Protein AF-A0A6I2X2K7-F1 (afdb_monomer)

Foldseek 3Di:
DDDPVVVVCVVDDCDCVPHNPDQCGCVVVCDPVNVVVVVVVPDPPDDDDPWDDQDQPADDPDDPFGGKDKAKPDDQPPDDDVPDDGDTDIDIDGDQPRIPHDDGPVNDDDDDD

Radius of gyration: 22.41 Å; Cα contacts (8 Å, |Δi|>4): 91; chains: 1; bounding box: 45×46×51 Å

Structure (mmCIF, N/CA/C/O backbone):
data_AF-A0A6I2X2K7-F1
#
_entry.id   AF-A0A6I2X2K7-F1
#
loop_
_atom_site.group_PDB
_atom_site.id
_atom_site.type_symbol
_atom_site.label_atom_id
_atom_site.label_alt_id
_atom_site.label_comp_id
_atom_site.label_asym_id
_atom_site.label_entity_id
_atom_site.label_seq_id
_atom_site.pdbx_PDB_ins_code
_atom_site.Cartn_x
_atom_site.Cartn_y
_atom_site.Cartn_z
_atom_site.occupancy
_atom_site.B_iso_or_equiv
_atom_site.auth_seq_id
_atom_site.auth_comp_id
_atom_site.auth_asym_id
_atom_site.auth_atom_id
_atom_site.pdbx_PDB_model_num
ATOM 1 N N . MET A 1 1 ? -15.773 -28.175 9.495 1.00 49.50 1 MET A N 1
ATOM 2 C CA . MET A 1 1 ? -16.492 -27.295 10.440 1.00 49.50 1 MET A CA 1
ATOM 3 C C . MET A 1 1 ? -16.843 -26.010 9.715 1.00 49.50 1 MET A C 1
ATOM 5 O O . MET A 1 1 ? -15.964 -25.186 9.500 1.00 49.50 1 MET A O 1
ATOM 9 N N . THR A 1 2 ? -18.085 -25.861 9.269 1.00 63.66 2 THR A N 1
ATOM 10 C CA . THR A 1 2 ? -18.588 -24.588 8.742 1.00 63.66 2 THR A CA 1
ATOM 11 C C . THR A 1 2 ? -18.937 -23.702 9.929 1.00 63.66 2 THR A C 1
ATOM 13 O O . THR A 1 2 ? -19.834 -24.025 10.703 1.00 63.66 2 THR A O 1
ATOM 16 N N . HIS A 1 3 ? -18.174 -22.631 10.121 1.00 74.06 3 HIS A N 1
ATOM 17 C CA . HIS A 1 3 ? -18.518 -21.611 11.102 1.00 74.06 3 HIS A CA 1
ATOM 18 C C . HIS A 1 3 ? -19.693 -20.796 10.554 1.00 74.06 3 HIS A C 1
ATOM 20 O O . HIS A 1 3 ? -19.656 -20.371 9.401 1.00 74.06 3 HIS A O 1
ATOM 26 N N . ASP A 1 4 ? -20.726 -20.581 11.367 1.00 88.56 4 ASP A N 1
ATOM 27 C CA . ASP A 1 4 ? -21.799 -19.645 11.031 1.00 88.56 4 ASP A CA 1
ATOM 28 C C . ASP A 1 4 ? -21.291 -18.214 11.257 1.00 88.56 4 ASP A C 1
ATOM 30 O O . ASP A 1 4 ? -21.274 -17.697 12.381 1.00 88.56 4 ASP A O 1
ATOM 34 N N . PHE A 1 5 ? -20.838 -17.579 10.175 1.00 90.56 5 PHE A N 1
ATOM 35 C CA . PHE A 1 5 ? -20.321 -16.215 10.218 1.00 90.56 5 PHE A CA 1
ATOM 36 C C . PHE A 1 5 ? -21.376 -15.189 10.650 1.00 90.56 5 PHE A C 1
ATOM 38 O O . PHE A 1 5 ? -21.008 -14.203 11.287 1.00 90.56 5 PHE A O 1
ATOM 45 N N . ARG A 1 6 ? -22.678 -15.440 10.434 1.00 90.25 6 ARG A N 1
ATOM 46 C CA . ARG A 1 6 ? -23.745 -14.550 10.921 1.00 90.25 6 ARG A CA 1
ATOM 47 C C . ARG A 1 6 ? -23.853 -14.597 12.438 1.00 90.25 6 ARG A C 1
ATOM 49 O O . ARG A 1 6 ? -23.976 -13.553 13.081 1.00 90.25 6 ARG A O 1
ATOM 56 N N . ALA A 1 7 ? -23.798 -15.792 13.027 1.00 92.69 7 ALA A N 1
ATOM 57 C CA . ALA A 1 7 ? -23.813 -15.945 14.481 1.00 92.69 7 ALA A CA 1
ATOM 58 C C . ALA A 1 7 ? -22.595 -15.263 15.129 1.00 92.69 7 ALA A C 1
ATOM 60 O O . ALA A 1 7 ? -22.735 -14.564 16.136 1.00 92.69 7 ALA A O 1
ATOM 61 N N . ILE A 1 8 ? -21.413 -15.410 14.521 1.00 92.62 8 ILE A N 1
ATOM 62 C CA . ILE A 1 8 ? -20.186 -14.753 14.988 1.00 92.62 8 ILE A CA 1
ATOM 63 C C . ILE A 1 8 ? -20.294 -13.232 14.843 1.00 92.62 8 ILE A C 1
ATOM 65 O O . ILE A 1 8 ? -20.045 -12.529 15.818 1.00 92.62 8 ILE A O 1
ATOM 69 N N . GLY A 1 9 ? -20.720 -12.721 13.686 1.00 91.94 9 GLY A N 1
ATOM 70 C CA . GLY A 1 9 ? -20.859 -11.284 13.435 1.00 91.94 9 GLY A CA 1
ATOM 71 C C . GLY A 1 9 ? -21.841 -10.596 14.386 1.00 91.94 9 GLY A C 1
ATOM 72 O O . GLY A 1 9 ? -21.567 -9.498 14.868 1.00 91.94 9 GLY A O 1
ATOM 73 N N . LYS A 1 10 ? -22.945 -11.264 14.751 1.00 91.56 10 LYS A N 1
ATOM 74 C CA . LYS A 1 10 ? -23.875 -10.763 15.781 1.00 91.56 10 LYS A CA 1
ATOM 75 C C . LYS A 1 10 ? -23.231 -10.667 17.163 1.00 91.56 10 LYS A C 1
ATOM 77 O O . LYS A 1 10 ? -23.521 -9.736 17.906 1.00 91.56 10 LYS A O 1
ATOM 82 N N . LYS A 1 11 ? -22.382 -11.633 17.522 1.00 95.75 11 LYS A N 1
ATOM 83 C CA . LYS A 1 11 ? -21.690 -11.660 18.818 1.00 95.75 11 LYS A CA 1
ATOM 84 C C . LYS A 1 11 ? -20.499 -10.698 18.861 1.00 95.75 11 LYS A C 1
ATOM 86 O O . LYS A 1 11 ? -20.177 -10.183 19.929 1.00 95.75 11 LYS A O 1
ATOM 91 N N . LEU A 1 12 ? -19.824 -10.499 17.731 1.00 95.19 12 LEU A N 1
ATOM 92 C CA . LEU A 1 12 ? -18.555 -9.790 17.644 1.00 95.19 12 LEU A CA 1
ATOM 93 C C . LEU A 1 12 ? -18.468 -8.990 16.339 1.00 95.19 12 LEU A C 1
ATOM 95 O O . LEU A 1 12 ? -18.046 -9.503 15.304 1.00 95.19 12 LEU A O 1
ATOM 99 N N . SER A 1 13 ? -18.822 -7.707 16.403 1.00 95.19 13 SER A N 1
ATOM 100 C CA . SER A 1 13 ? -18.616 -6.772 15.296 1.00 95.19 13 SER A CA 1
ATOM 101 C C . SER A 1 13 ? -18.403 -5.335 15.775 1.00 95.19 13 SER A C 1
ATOM 103 O O . SER A 1 13 ? -18.679 -4.998 16.925 1.00 95.19 13 SER A O 1
ATOM 105 N N . ASN A 1 14 ? -17.900 -4.485 14.873 1.00 97.50 14 ASN A N 1
ATOM 106 C CA . ASN A 1 14 ? -17.847 -3.030 15.058 1.00 97.50 14 ASN A CA 1
ATOM 107 C C . ASN A 1 14 ? -18.969 -2.301 14.290 1.00 97.50 14 ASN A C 1
ATOM 109 O O . ASN A 1 14 ? -18.880 -1.089 14.098 1.00 97.50 14 ASN A O 1
ATOM 113 N N . TRP A 1 15 ? -20.005 -3.007 13.822 1.00 95.75 15 TRP A N 1
ATOM 114 C CA . TRP A 1 15 ? -21.099 -2.370 13.084 1.00 95.75 15 TRP A CA 1
ATOM 115 C C . TRP A 1 15 ? -21.767 -1.285 13.938 1.00 95.75 15 TRP A C 1
ATOM 117 O O . TRP A 1 15 ? -22.055 -1.493 15.115 1.00 95.75 15 TRP A O 1
ATOM 127 N N . GLY A 1 16 ? -21.963 -0.102 13.353 1.00 96.56 16 GLY A N 1
ATOM 128 C CA . GLY A 1 16 ? -22.552 1.061 14.025 1.00 96.56 16 GLY A CA 1
ATOM 129 C C . GLY A 1 16 ? -21.638 1.789 15.019 1.00 96.56 16 GLY A C 1
ATOM 130 O O . GLY A 1 16 ? -22.013 2.859 15.494 1.00 96.56 16 GLY A O 1
ATOM 131 N N . ARG A 1 17 ? -20.427 1.286 15.306 1.00 97.88 17 ARG A N 1
ATOM 132 C CA . ARG A 1 17 ? -19.506 1.900 16.280 1.00 97.88 17 ARG A CA 1
ATOM 133 C C . ARG A 1 17 ? -19.129 3.347 15.941 1.00 97.88 17 ARG A C 1
ATOM 135 O O . ARG A 1 17 ? -18.921 4.140 16.856 1.00 97.88 17 ARG A O 1
ATOM 142 N N . TRP A 1 18 ? -19.031 3.678 14.654 1.00 98.31 18 TRP A N 1
ATOM 143 C CA . TRP A 1 18 ? -18.644 5.007 14.156 1.00 98.31 18 TRP A CA 1
ATOM 144 C C . TRP A 1 18 ? -19.757 5.706 13.368 1.00 98.31 18 TRP A C 1
ATOM 146 O O . TRP A 1 18 ? -19.509 6.693 12.685 1.00 98.31 18 TRP A O 1
ATOM 156 N N . GLY A 1 19 ? -20.993 5.219 13.490 1.00 98.25 19 GLY A N 1
ATOM 157 C CA . GLY A 1 19 ? -22.130 5.687 12.704 1.00 98.25 19 GLY A CA 1
ATOM 158 C C . GLY A 1 19 ? -22.519 4.711 11.597 1.00 98.25 19 GLY A C 1
ATOM 159 O O . GLY A 1 19 ? -21.783 3.788 11.257 1.00 98.25 19 GLY A O 1
ATOM 160 N N . LYS A 1 20 ? -23.734 4.897 11.077 1.00 97.62 20 LYS A N 1
ATOM 161 C CA . LYS A 1 20 ? -24.338 4.017 10.065 1.00 97.62 20 LYS A CA 1
ATOM 162 C C . LYS A 1 20 ? -23.725 4.165 8.666 1.00 97.62 20 LYS A C 1
ATOM 164 O O . LYS A 1 20 ? -23.817 3.231 7.885 1.00 97.62 20 LYS A O 1
ATOM 169 N N . ASP A 1 21 ? -23.108 5.312 8.391 1.00 98.00 21 ASP A N 1
ATOM 170 C CA . ASP A 1 21 ? -22.534 5.668 7.088 1.00 98.00 21 ASP A CA 1
ATOM 171 C C . ASP A 1 21 ? -20.992 5.547 7.107 1.00 98.00 21 ASP A C 1
ATOM 173 O O . ASP A 1 21 ? -20.301 6.144 6.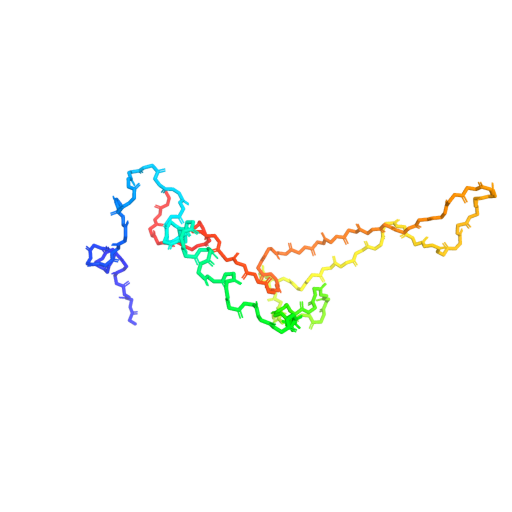286 1.00 98.00 21 ASP A O 1
ATOM 177 N N . ASP A 1 22 ? -20.426 4.841 8.097 1.00 98.25 22 ASP A N 1
ATOM 178 C CA . ASP A 1 22 ? -18.977 4.651 8.204 1.00 98.25 22 ASP A CA 1
ATOM 179 C C . ASP A 1 22 ? -18.457 3.636 7.178 1.00 98.25 22 ASP A C 1
ATOM 181 O O . ASP A 1 22 ? -18.864 2.477 7.171 1.00 98.25 22 ASP A O 1
ATOM 185 N N . GLU A 1 23 ? -17.475 4.059 6.382 1.00 97.50 23 GLU A N 1
ATOM 186 C CA . GLU A 1 23 ? -16.777 3.218 5.397 1.00 97.50 23 GLU A CA 1
ATOM 187 C C . GLU A 1 23 ? -15.300 2.977 5.764 1.00 97.50 23 GLU A C 1
ATOM 189 O O . GLU A 1 23 ? -14.548 2.353 5.015 1.00 97.50 23 GLU A O 1
ATOM 194 N N . LYS A 1 24 ? -14.851 3.483 6.922 1.00 97.69 24 LYS A N 1
ATOM 195 C CA . LYS A 1 24 ? -13.441 3.449 7.346 1.00 97.69 24 LYS A CA 1
ATOM 196 C C . LYS A 1 24 ? -13.130 2.305 8.306 1.00 97.69 24 LYS A C 1
ATOM 198 O O . LYS A 1 24 ? -11.992 1.820 8.349 1.00 97.69 24 LYS A O 1
ATOM 203 N N . GLY A 1 25 ? -14.105 1.878 9.105 1.00 97.75 25 GLY A N 1
ATOM 204 C CA . GLY A 1 25 ? -13.936 0.816 10.085 1.00 97.75 25 GLY A CA 1
ATOM 205 C C . GLY A 1 25 ? -12.854 1.142 11.117 1.00 97.75 25 GLY A C 1
ATOM 206 O O . GLY A 1 25 ? -12.762 2.250 11.646 1.00 97.75 25 GLY A O 1
ATOM 207 N N . THR A 1 26 ? -11.990 0.174 11.422 1.00 98.06 26 THR A N 1
ATOM 208 C CA . THR A 1 26 ? -10.969 0.316 12.475 1.00 98.06 26 THR A CA 1
ATOM 209 C C . THR A 1 26 ? -9.902 1.364 12.174 1.00 98.06 26 THR A C 1
ATOM 211 O O . THR A 1 26 ? -9.192 1.762 13.097 1.00 98.06 26 THR A O 1
ATOM 214 N N . THR A 1 27 ? -9.815 1.883 10.946 1.00 97.81 27 THR A N 1
ATOM 215 C CA . THR A 1 27 ? -8.926 3.015 10.638 1.00 97.81 27 THR A CA 1
ATOM 216 C C . THR A 1 27 ? -9.344 4.294 11.376 1.00 97.81 27 THR A C 1
ATOM 218 O O . THR A 1 27 ? -8.488 5.115 11.693 1.00 97.81 27 THR A O 1
ATOM 221 N N . ASN A 1 28 ? -10.604 4.398 11.823 1.00 98.44 28 ASN A N 1
ATOM 222 C CA . ASN A 1 28 ? -11.065 5.441 12.750 1.00 98.44 28 ASN A CA 1
ATOM 223 C C . ASN A 1 28 ? -10.347 5.422 14.117 1.00 98.44 28 ASN A C 1
ATOM 225 O O . ASN A 1 28 ? -10.409 6.393 14.867 1.00 98.44 28 ASN A O 1
ATOM 229 N N . LEU A 1 29 ? -9.659 4.330 14.475 1.00 98.44 29 LEU A N 1
ATOM 230 C CA . LEU A 1 29 ? -8.834 4.258 15.688 1.00 98.44 29 LEU A CA 1
ATOM 231 C C . LEU A 1 29 ? -7.482 4.968 15.532 1.00 98.44 29 LEU A C 1
ATOM 233 O O . LEU A 1 29 ? -6.742 5.077 16.514 1.00 98.44 29 LEU A O 1
ATOM 237 N N . ILE A 1 30 ? -7.130 5.417 14.329 1.00 98.38 30 ILE A N 1
ATOM 238 C CA . ILE A 1 30 ? -5.913 6.176 14.046 1.00 98.38 30 ILE A CA 1
ATOM 239 C C . ILE A 1 30 ? -6.259 7.663 14.183 1.00 98.38 30 ILE A C 1
ATOM 241 O O . ILE A 1 30 ? -6.641 8.324 13.223 1.00 98.38 30 ILE A O 1
ATOM 245 N N . THR A 1 31 ? -6.179 8.183 15.411 1.00 98.50 31 THR A N 1
ATOM 246 C CA . THR A 1 31 ? -6.532 9.581 15.719 1.00 98.50 31 THR A CA 1
ATOM 247 C C . THR A 1 31 ? -5.342 10.533 15.528 1.00 98.50 31 THR A C 1
ATOM 249 O O . THR A 1 31 ? -4.191 10.079 15.582 1.00 98.50 31 THR A O 1
ATOM 252 N N . PRO A 1 32 ? -5.567 11.854 15.373 1.00 98.62 32 PRO A N 1
ATOM 253 C CA . PRO A 1 32 ? -4.485 12.839 15.286 1.00 98.62 32 PRO A CA 1
ATOM 254 C C . PRO A 1 32 ? -3.489 12.757 16.452 1.00 98.62 32 PRO A C 1
ATOM 256 O O . PRO A 1 32 ? -2.277 12.821 16.252 1.00 98.62 32 PRO A O 1
ATOM 259 N N . GLU A 1 33 ? -3.973 12.522 17.672 1.00 98.69 33 GLU A N 1
ATOM 260 C CA . GLU A 1 33 ? -3.137 12.403 18.871 1.00 98.69 33 GLU A CA 1
ATOM 261 C C . GLU A 1 33 ? -2.234 11.168 18.799 1.00 98.69 33 GLU A C 1
ATOM 263 O O . GLU A 1 33 ? -1.066 11.223 19.191 1.00 98.69 33 GLU A O 1
ATOM 268 N N . ARG A 1 34 ? -2.753 10.055 18.261 1.00 98.69 34 ARG A N 1
ATOM 269 C CA . ARG A 1 34 ? -1.983 8.821 18.052 1.00 98.69 34 ARG A CA 1
ATOM 270 C C . ARG A 1 34 ? -0.924 8.995 16.972 1.00 98.69 34 ARG A C 1
ATOM 272 O O . ARG A 1 34 ? 0.185 8.500 17.150 1.00 98.69 34 ARG A O 1
ATOM 279 N N . VAL A 1 35 ? -1.224 9.737 15.905 1.00 98.62 35 VAL A N 1
ATOM 280 C CA . VAL A 1 35 ? -0.240 10.085 14.868 1.00 98.62 35 VAL A CA 1
ATOM 281 C C . VAL A 1 35 ? 0.892 10.928 15.465 1.00 98.62 35 VAL A C 1
ATOM 283 O O . VAL A 1 35 ? 2.062 10.591 15.289 1.00 98.62 35 VAL A O 1
ATOM 286 N N . VAL A 1 36 ? 0.572 11.960 16.257 1.00 98.69 36 VAL A N 1
ATOM 287 C CA . VAL A 1 36 ? 1.582 12.780 16.956 1.00 98.69 36 VAL A CA 1
ATOM 288 C C . VAL A 1 3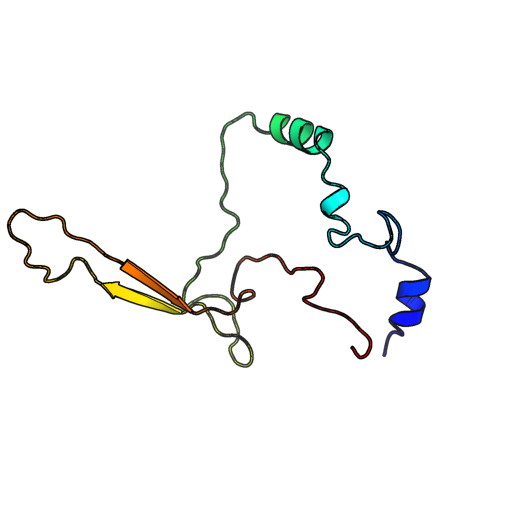6 ? 2.410 11.941 17.935 1.00 98.69 36 VAL A C 1
ATOM 290 O O . VAL A 1 36 ? 3.628 12.109 18.020 1.00 98.69 36 VAL A O 1
ATOM 293 N N . ALA A 1 37 ? 1.779 11.027 18.675 1.00 98.75 37 ALA A N 1
ATOM 294 C CA . ALA A 1 37 ? 2.482 10.125 19.582 1.00 98.75 37 ALA A CA 1
ATOM 295 C C . ALA A 1 37 ? 3.440 9.185 18.831 1.00 98.75 37 ALA A C 1
ATOM 297 O O . ALA A 1 37 ? 4.591 9.044 19.243 1.00 98.75 37 ALA A O 1
ATOM 298 N N . ALA A 1 38 ? 3.004 8.600 17.712 1.00 98.56 38 ALA A N 1
ATOM 299 C CA . ALA A 1 38 ? 3.833 7.734 16.879 1.00 98.56 38 ALA A CA 1
ATOM 300 C C . ALA A 1 38 ? 5.017 8.493 16.260 1.00 98.56 38 ALA A C 1
ATOM 302 O O . ALA A 1 38 ? 6.143 8.001 16.296 1.00 98.56 38 ALA A O 1
ATOM 303 N N . ALA A 1 39 ? 4.807 9.725 15.785 1.00 98.38 39 ALA A N 1
ATOM 304 C CA . ALA A 1 39 ? 5.874 10.563 15.234 1.00 98.38 39 ALA A CA 1
ATOM 305 C C . ALA A 1 39 ? 7.003 10.820 16.249 1.00 98.38 39 ALA A C 1
ATOM 307 O O . ALA A 1 39 ? 8.178 10.858 15.886 1.00 98.38 39 ALA A O 1
ATOM 308 N N . LYS A 1 40 ? 6.679 10.915 17.547 1.00 98.44 40 LYS A N 1
ATOM 309 C CA . LYS A 1 40 ? 7.685 11.070 18.610 1.00 98.44 40 LYS A CA 1
ATOM 310 C C . LYS A 1 40 ? 8.597 9.848 18.766 1.00 98.44 40 LYS A C 1
ATOM 312 O O . LYS A 1 40 ? 9.637 10.003 19.405 1.00 98.44 40 LYS A O 1
ATOM 317 N N . LEU A 1 41 ? 8.261 8.677 18.216 1.00 98.44 41 LEU A N 1
ATOM 318 C CA . LEU A 1 41 ? 9.118 7.483 18.253 1.00 98.44 41 LEU A CA 1
ATOM 319 C C . LEU A 1 41 ? 10.317 7.586 17.296 1.00 98.44 41 LEU A C 1
ATOM 321 O O . LEU A 1 41 ? 11.345 6.952 17.535 1.00 98.44 41 LEU A O 1
ATOM 325 N N . ALA A 1 42 ? 10.232 8.408 16.247 1.00 98.12 42 ALA A N 1
ATOM 326 C CA . ALA A 1 42 ? 11.341 8.634 15.327 1.00 98.12 42 ALA A CA 1
ATOM 327 C C . ALA A 1 42 ? 12.439 9.474 16.007 1.00 98.12 42 ALA A C 1
ATOM 329 O O . ALA A 1 42 ? 12.293 10.683 16.184 1.00 98.12 42 ALA A O 1
ATOM 330 N N . LYS A 1 43 ? 13.538 8.826 16.427 1.00 98.44 43 LYS A N 1
ATOM 331 C CA . LYS A 1 43 ? 14.669 9.484 17.121 1.00 98.44 43 LYS A CA 1
ATOM 332 C C . LYS A 1 43 ? 15.984 9.479 16.350 1.00 98.44 43 LYS A C 1
ATOM 334 O O . LYS A 1 43 ? 16.778 10.396 16.507 1.00 98.44 43 LYS A O 1
ATOM 339 N N . THR A 1 44 ? 16.233 8.439 15.560 1.00 98.31 44 THR A N 1
ATOM 340 C CA . THR A 1 44 ? 17.551 8.174 14.955 1.00 98.31 44 THR A CA 1
ATOM 341 C C . THR A 1 44 ? 17.570 8.323 13.438 1.00 98.31 44 THR A C 1
ATOM 343 O O . THR A 1 44 ? 18.630 8.194 12.838 1.00 98.31 44 THR A O 1
ATOM 346 N N . GLY A 1 45 ? 16.411 8.545 12.810 1.00 97.75 45 GLY A N 1
ATOM 347 C CA . GLY A 1 45 ? 16.292 8.644 11.353 1.00 97.75 45 GLY A CA 1
ATOM 348 C C . GLY A 1 45 ? 16.535 7.332 10.599 1.00 97.75 45 GLY A C 1
ATOM 349 O O . GLY A 1 45 ? 16.647 7.359 9.379 1.00 97.75 45 GLY A O 1
ATOM 350 N N . LYS A 1 46 ? 16.620 6.184 11.288 1.00 98.38 46 LYS A N 1
ATOM 351 C CA . LYS A 1 46 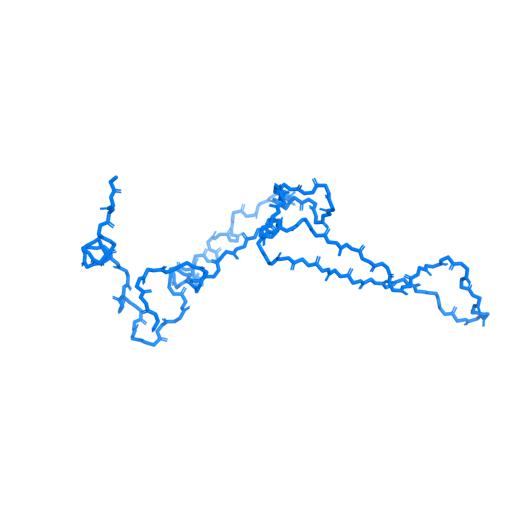? 16.720 4.876 10.625 1.00 98.38 46 LYS A CA 1
ATOM 352 C C . LYS A 1 46 ? 15.402 4.543 9.925 1.00 98.38 46 LYS A C 1
ATOM 354 O O . LYS A 1 46 ? 14.347 4.594 10.555 1.00 98.38 46 LYS A O 1
ATOM 359 N N . ILE A 1 47 ? 15.492 4.174 8.653 1.00 98.19 47 ILE A N 1
ATOM 360 C CA . ILE A 1 47 ? 14.364 3.785 7.803 1.00 98.19 47 ILE A CA 1
ATOM 361 C C . ILE A 1 47 ? 14.570 2.328 7.392 1.00 98.19 47 ILE A C 1
ATOM 363 O O . ILE A 1 47 ? 15.683 1.935 7.045 1.00 98.19 47 ILE A O 1
ATOM 367 N N . PHE A 1 48 ? 13.499 1.541 7.450 1.00 97.94 48 PHE A N 1
ATOM 368 C CA . PHE A 1 48 ? 13.478 0.145 7.029 1.00 97.94 48 PHE A CA 1
ATOM 369 C C . PHE A 1 48 ? 12.359 -0.029 6.009 1.00 97.94 48 PHE A C 1
ATOM 371 O O . PHE A 1 48 ? 11.214 0.317 6.300 1.00 97.94 48 PHE A O 1
ATOM 378 N N . ASP A 1 49 ? 12.697 -0.546 4.832 1.00 97.50 49 ASP A N 1
ATOM 379 C CA . ASP A 1 49 ? 11.704 -0.935 3.839 1.00 97.50 49 ASP A CA 1
ATOM 380 C C . ASP A 1 49 ? 11.065 -2.270 4.250 1.00 97.50 49 ASP A C 1
ATOM 382 O O . ASP A 1 49 ? 11.763 -3.210 4.633 1.00 97.50 49 ASP A O 1
ATOM 386 N N . LEU A 1 50 ? 9.734 -2.322 4.218 1.00 97.88 50 LEU A N 1
ATOM 387 C CA . LEU A 1 50 ? 8.927 -3.507 4.536 1.00 97.88 50 LEU A CA 1
ATOM 388 C C . LEU A 1 50 ? 8.242 -4.081 3.280 1.00 97.88 50 LEU A C 1
ATOM 390 O O . LEU A 1 50 ? 7.444 -5.017 3.372 1.00 97.88 50 LEU A O 1
ATOM 394 N N . GLY A 1 51 ? 8.513 -3.495 2.114 1.00 96.38 51 GLY A N 1
ATOM 395 C CA . GLY A 1 51 ? 8.073 -3.966 0.813 1.00 96.38 51 GLY A CA 1
ATOM 396 C C . GLY A 1 51 ? 8.909 -5.141 0.311 1.00 96.38 51 GLY A C 1
ATOM 397 O O . GLY A 1 51 ? 10.114 -5.217 0.545 1.00 96.38 51 GLY A O 1
ATOM 398 N N . ILE A 1 52 ? 8.268 -6.053 -0.416 1.00 96.19 52 ILE A N 1
ATOM 399 C CA . ILE A 1 52 ? 8.968 -6.983 -1.307 1.00 96.19 52 ILE A CA 1
ATOM 400 C C . ILE A 1 52 ? 9.076 -6.368 -2.713 1.00 96.19 52 ILE A C 1
ATOM 402 O O . ILE A 1 52 ? 8.246 -5.523 -3.059 1.00 96.19 52 ILE A O 1
ATOM 406 N N . PRO A 1 53 ? 10.044 -6.794 -3.546 1.00 94.56 53 PRO A N 1
ATOM 407 C CA . PRO A 1 53 ? 10.110 -6.369 -4.940 1.00 94.56 53 PRO A CA 1
ATOM 408 C C . PRO A 1 53 ? 8.804 -6.644 -5.702 1.00 94.56 53 PRO A C 1
ATOM 410 O O . PRO A 1 53 ? 8.232 -7.733 -5.620 1.00 94.56 53 PRO A O 1
ATOM 413 N N . PHE A 1 54 ? 8.343 -5.649 -6.462 1.00 90.69 54 PHE A N 1
ATOM 414 C CA . PHE A 1 54 ? 7.170 -5.751 -7.333 1.00 90.69 54 PHE A CA 1
ATOM 415 C C . PHE A 1 54 ? 7.590 -6.248 -8.719 1.00 90.69 54 PHE A C 1
ATOM 417 O O . PHE A 1 54 ? 7.588 -5.492 -9.690 1.00 90.69 54 PHE A O 1
ATOM 424 N N . ASP A 1 55 ? 7.989 -7.515 -8.808 1.00 92.94 55 ASP A N 1
ATOM 425 C CA . ASP A 1 55 ? 8.447 -8.112 -10.061 1.00 92.94 55 ASP A CA 1
ATOM 426 C C . ASP A 1 55 ? 7.940 -9.546 -10.275 1.00 92.94 55 ASP A C 1
ATOM 428 O O . ASP A 1 55 ? 7.266 -10.143 -9.432 1.00 92.94 55 ASP A O 1
ATOM 432 N N . GLN A 1 56 ? 8.263 -10.095 -11.445 1.00 93.44 56 GLN A N 1
ATOM 433 C CA . GLN A 1 56 ? 7.817 -11.409 -11.909 1.00 93.44 56 GLN A CA 1
ATOM 434 C C . GLN A 1 56 ? 8.281 -12.591 -11.040 1.00 93.44 56 GLN A C 1
ATOM 436 O O . GLN A 1 56 ? 7.709 -13.676 -11.144 1.00 93.44 56 GLN A O 1
ATOM 441 N N . ASN A 1 57 ? 9.272 -12.391 -10.167 1.00 94.19 57 ASN A N 1
ATOM 442 C CA . ASN A 1 57 ? 9.778 -13.381 -9.213 1.00 94.19 57 ASN A CA 1
ATOM 443 C C . ASN A 1 57 ? 9.111 -13.264 -7.830 1.00 94.19 57 ASN A C 1
ATOM 445 O O . ASN A 1 57 ? 9.603 -13.831 -6.854 1.00 94.19 57 ASN A O 1
ATOM 449 N N . GLY A 1 58 ? 8.010 -12.513 -7.735 1.00 92.94 58 GLY A N 1
ATOM 450 C CA . GLY A 1 58 ? 7.205 -12.384 -6.528 1.00 92.94 58 GLY A CA 1
ATOM 451 C C . GLY A 1 58 ? 6.583 -13.705 -6.036 1.00 92.94 58 GLY A C 1
ATOM 452 O O . GLY A 1 58 ? 6.712 -14.764 -6.658 1.00 92.94 58 GLY A O 1
ATOM 453 N N . PRO A 1 59 ? 5.870 -13.661 -4.900 1.00 94.50 59 PRO A N 1
ATOM 454 C CA . PRO A 1 59 ? 5.412 -14.855 -4.195 1.00 94.50 59 PRO A CA 1
ATOM 455 C C . PRO A 1 59 ? 4.123 -15.470 -4.762 1.00 94.50 59 PRO A C 1
ATOM 457 O O . PRO A 1 59 ? 3.637 -16.452 -4.199 1.00 94.50 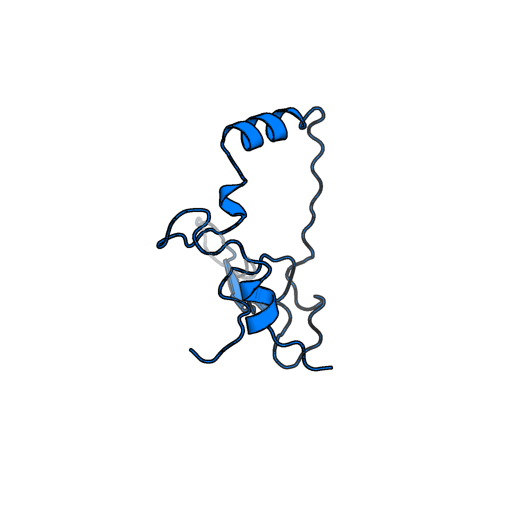59 PRO A O 1
ATOM 460 N N . GLN A 1 60 ? 3.513 -14.899 -5.810 1.00 95.12 60 GLN A N 1
ATOM 461 C CA . GLN A 1 60 ? 2.223 -15.390 -6.294 1.00 95.12 60 GLN A CA 1
ATOM 462 C C . GLN A 1 60 ? 2.375 -16.785 -6.914 1.00 95.12 60 GLN A C 1
ATOM 464 O O . GLN A 1 60 ? 3.209 -16.980 -7.798 1.00 95.12 60 GLN A O 1
ATOM 469 N N . PRO A 1 61 ? 1.540 -17.759 -6.510 1.00 87.50 61 PRO A N 1
ATOM 470 C CA . PRO A 1 61 ? 1.699 -19.159 -6.904 1.00 87.50 61 PRO A CA 1
ATOM 471 C C . PRO A 1 61 ? 1.212 -19.466 -8.333 1.00 87.50 61 PRO A C 1
ATOM 473 O O . PRO A 1 61 ? 1.296 -20.611 -8.772 1.00 87.50 61 PRO A O 1
ATOM 476 N N . GLY A 1 62 ? 0.672 -18.474 -9.049 1.00 79.94 62 GLY A N 1
ATOM 477 C CA . GLY A 1 62 ? -0.057 -18.663 -10.303 1.00 79.94 62 GLY A CA 1
ATOM 478 C C . GLY A 1 62 ? -1.536 -19.025 -10.094 1.00 79.94 62 GLY A C 1
ATOM 479 O O . GLY A 1 62 ? -2.010 -19.210 -8.972 1.00 79.94 62 GLY A O 1
ATOM 480 N N . GLY A 1 63 ? -2.298 -19.099 -11.191 1.00 87.44 63 GLY A N 1
ATOM 481 C CA . GLY A 1 63 ? -3.747 -19.337 -11.173 1.00 87.44 63 GLY A CA 1
ATOM 482 C C . GLY A 1 63 ? -4.549 -18.034 -11.162 1.00 87.44 63 GLY A C 1
ATOM 483 O O . GLY A 1 63 ? -4.415 -17.221 -12.070 1.00 87.44 63 GLY A O 1
ATOM 484 N N . GLY A 1 64 ? -5.395 -17.830 -10.145 1.00 88.69 64 GLY A N 1
ATOM 485 C CA . GLY A 1 64 ? -6.266 -16.645 -10.050 1.00 88.69 64 GLY A CA 1
ATOM 486 C C . GLY A 1 64 ? -5.531 -15.317 -9.811 1.00 88.69 64 GLY A C 1
ATOM 487 O O . GLY A 1 64 ? -6.126 -14.254 -9.964 1.00 88.69 64 GLY A O 1
ATOM 488 N N . ARG A 1 65 ? -4.246 -15.365 -9.438 1.00 94.56 65 ARG A N 1
ATOM 489 C CA . ARG A 1 65 ? -3.356 -14.205 -9.300 1.00 94.56 65 ARG A CA 1
ATOM 490 C C . ARG A 1 65 ? -2.015 -14.514 -9.961 1.00 94.56 65 ARG A C 1
ATOM 492 O O . ARG A 1 65 ? -1.547 -15.651 -9.925 1.00 94.56 65 ARG A O 1
ATOM 499 N N . ILE A 1 66 ? -1.404 -13.484 -10.536 1.00 95.88 66 ILE A N 1
ATOM 500 C CA . ILE A 1 66 ? -0.074 -13.523 -11.148 1.00 95.88 66 ILE A CA 1
ATOM 501 C C . ILE A 1 66 ? 0.858 -12.551 -10.426 1.00 95.88 66 ILE A C 1
ATOM 503 O O . ILE A 1 66 ? 0.391 -11.602 -9.791 1.00 95.88 66 ILE A O 1
ATOM 507 N N . ASN A 1 67 ? 2.166 -12.773 -10.552 1.00 97.25 67 ASN A N 1
ATOM 508 C CA . ASN A 1 67 ? 3.155 -11.781 -10.143 1.00 97.25 67 ASN A CA 1
ATOM 509 C C . ASN A 1 67 ? 3.048 -10.510 -11.006 1.00 97.25 67 ASN A C 1
ATOM 511 O O . ASN A 1 67 ? 2.559 -10.587 -12.138 1.00 97.25 67 ASN A O 1
ATOM 515 N N . PRO A 1 68 ? 3.497 -9.347 -10.497 1.00 97.12 68 PRO A N 1
ATOM 516 C CA . PRO A 1 68 ? 3.524 -8.119 -11.277 1.00 97.12 68 PRO A CA 1
ATOM 517 C C . PRO A 1 68 ? 4.306 -8.266 -12.585 1.00 97.12 68 PRO A C 1
ATOM 519 O O . PRO A 1 68 ? 5.404 -8.822 -12.613 1.00 97.12 68 PRO A O 1
ATOM 522 N N . VAL A 1 69 ? 3.744 -7.720 -13.661 1.00 95.44 69 VAL A N 1
ATOM 523 C CA . VAL A 1 69 ? 4.383 -7.653 -14.976 1.00 95.44 69 VAL A CA 1
ATOM 524 C C . VAL A 1 69 ? 4.726 -6.201 -15.264 1.00 95.44 69 VAL A C 1
ATOM 526 O O . VAL A 1 69 ? 3.834 -5.371 -15.439 1.00 95.44 69 VAL A O 1
ATOM 529 N N . ARG A 1 70 ? 6.023 -5.897 -15.314 1.00 96.06 70 ARG A N 1
ATOM 530 C CA . ARG A 1 70 ? 6.540 -4.589 -15.722 1.00 96.06 70 ARG A CA 1
ATOM 531 C C . ARG A 1 70 ? 6.844 -4.602 -17.217 1.00 96.06 70 ARG A C 1
ATOM 533 O O . ARG A 1 70 ? 7.510 -5.515 -17.700 1.00 96.06 70 ARG A O 1
ATOM 540 N N . LEU A 1 71 ? 6.385 -3.580 -17.929 1.00 95.06 71 LEU A N 1
ATOM 541 C CA . LEU A 1 71 ? 6.567 -3.416 -19.368 1.00 95.06 71 LEU A CA 1
ATOM 542 C C . LEU A 1 71 ? 7.144 -2.032 -19.637 1.00 95.06 71 LEU A C 1
ATOM 544 O O . LEU A 1 71 ? 6.542 -1.044 -19.240 1.00 95.06 71 LEU A O 1
ATOM 548 N N . MET A 1 72 ? 8.278 -1.945 -20.326 1.00 96.31 72 MET A N 1
ATOM 549 C CA . MET A 1 72 ? 8.785 -0.651 -20.784 1.00 96.31 72 MET A CA 1
ATOM 550 C C . MET A 1 72 ? 7.939 -0.189 -21.974 1.00 96.31 72 MET A C 1
ATOM 552 O O . MET A 1 72 ? 7.752 -0.957 -22.918 1.00 96.31 72 MET A O 1
ATOM 556 N N . SER A 1 73 ? 7.424 1.038 -21.930 1.00 95.06 73 SER A N 1
ATOM 557 C CA . SER A 1 73 ? 6.832 1.682 -23.107 1.00 95.06 73 SER A CA 1
ATOM 558 C C . SER A 1 73 ? 7.894 2.361 -23.952 1.00 95.06 73 SER A C 1
ATOM 560 O O . SER A 1 73 ? 7.773 2.408 -25.170 1.00 95.06 73 SER A O 1
ATOM 562 N N . GLU A 1 74 ? 8.933 2.863 -23.289 1.00 94.69 74 GLU A N 1
ATOM 563 C CA . GLU A 1 74 ? 10.104 3.441 -23.914 1.00 94.69 74 GLU A CA 1
ATOM 564 C C . GLU A 1 74 ? 11.335 3.133 -23.065 1.00 94.69 74 GLU A C 1
ATOM 566 O O . GLU A 1 74 ? 11.290 3.134 -21.832 1.00 94.69 74 GLU A O 1
ATOM 571 N N . THR A 1 75 ? 12.456 2.893 -23.727 1.00 93.25 75 THR A N 1
ATOM 572 C CA . THR A 1 75 ? 13.752 2.797 -23.065 1.00 93.25 75 THR A CA 1
ATOM 573 C C . THR A 1 75 ? 14.637 3.938 -23.542 1.00 93.25 75 THR A C 1
ATOM 575 O O . THR A 1 75 ? 14.471 4.451 -24.639 1.00 93.25 75 THR A O 1
ATOM 578 N N . GLY A 1 76 ? 15.647 4.313 -22.759 1.00 92.12 76 GLY A N 1
ATOM 5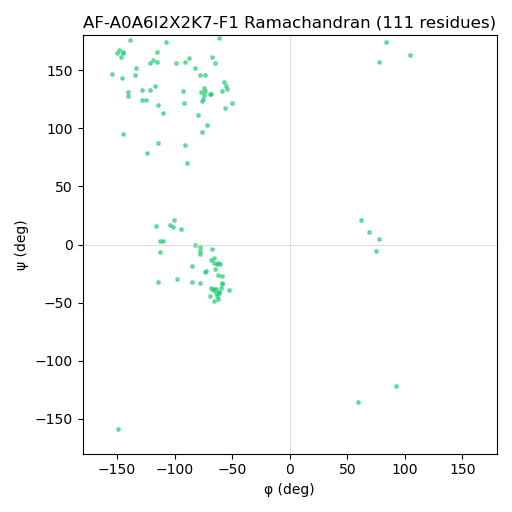79 C CA . GLY A 1 76 ? 16.649 5.270 -23.245 1.00 92.12 76 GLY A CA 1
ATOM 580 C C . GLY A 1 76 ? 17.534 4.715 -24.371 1.00 92.12 76 GLY A C 1
ATOM 581 O O . GLY A 1 76 ? 18.402 5.431 -24.867 1.00 92.12 76 GLY A O 1
ATOM 582 N N . GLN A 1 77 ? 17.370 3.438 -24.732 1.00 91.06 77 GLN A N 1
ATOM 583 C CA . GLN A 1 77 ? 18.162 2.780 -25.758 1.00 91.06 77 GLN A CA 1
ATOM 584 C C . GLN A 1 77 ? 17.715 3.253 -27.145 1.00 91.06 77 GLN A C 1
ATOM 586 O O . GLN A 1 77 ? 16.524 3.315 -27.423 1.00 91.06 77 GLN A O 1
ATOM 591 N N . ASP A 1 78 ? 18.681 3.574 -28.005 1.00 87.62 78 ASP A N 1
ATOM 592 C CA . ASP A 1 78 ? 18.464 3.903 -29.422 1.00 87.62 78 ASP A CA 1
ATOM 593 C C . ASP A 1 78 ? 17.580 5.141 -29.683 1.00 87.62 78 ASP A C 1
ATOM 595 O O . ASP A 1 78 ? 17.059 5.340 -30.780 1.00 87.62 78 ASP A O 1
ATOM 599 N N . GLN A 1 79 ? 17.454 6.025 -28.690 1.00 92.25 79 GLN A N 1
ATOM 600 C CA . GLN A 1 79 ? 16.839 7.336 -28.877 1.00 92.25 79 GLN A CA 1
ATOM 601 C C . GLN A 1 79 ? 17.797 8.283 -29.605 1.00 92.25 79 GLN A C 1
ATOM 603 O O . GLN A 1 79 ? 18.892 8.568 -29.121 1.00 92.25 79 GLN A O 1
ATOM 608 N N . GLU A 1 80 ? 17.360 8.833 -30.735 1.00 90.44 80 GLU A N 1
ATOM 609 C CA . GLU A 1 80 ? 18.099 9.848 -31.487 1.00 90.44 80 GLU A CA 1
ATOM 610 C C . GLU A 1 80 ? 17.342 11.178 -31.475 1.00 90.44 80 GLU A C 1
ATOM 612 O O . GLU A 1 80 ? 16.571 11.491 -32.383 1.00 90.44 80 GLU A O 1
ATOM 617 N N . PHE A 1 81 ? 17.583 11.993 -30.443 1.00 90.94 81 PHE A N 1
ATOM 618 C CA . PHE A 1 81 ? 16.967 13.317 -30.310 1.00 90.94 81 PHE A CA 1
ATOM 619 C C . PHE A 1 81 ? 18.020 14.434 -30.165 1.00 90.94 81 PHE A C 1
ATOM 621 O O . PHE A 1 81 ? 18.275 14.914 -29.058 1.00 90.94 81 PHE A O 1
ATOM 628 N N . PRO A 1 82 ? 18.663 14.885 -31.265 1.00 89.19 82 PRO A N 1
ATOM 629 C CA . PRO A 1 82 ? 19.713 15.902 -31.203 1.00 89.19 82 PRO A CA 1
ATOM 630 C C . PRO A 1 82 ? 19.245 17.201 -30.532 1.00 89.19 82 PRO A C 1
ATOM 632 O O . PRO A 1 82 ? 18.358 17.893 -31.029 1.00 89.19 82 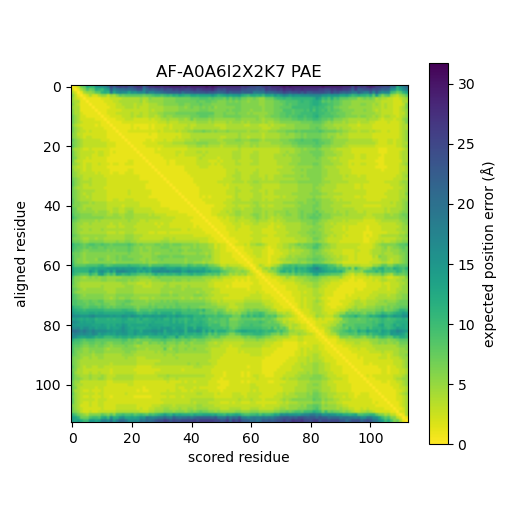PRO A O 1
ATOM 635 N N . GLY A 1 83 ? 19.867 17.546 -29.403 1.00 90.50 83 GLY A N 1
ATOM 636 C CA . GLY A 1 83 ? 19.553 18.757 -28.638 1.00 90.50 83 GLY A CA 1
ATOM 637 C C . GLY A 1 83 ? 18.281 18.682 -27.784 1.00 90.50 83 GLY A C 1
ATOM 638 O O . GLY A 1 83 ? 17.928 19.688 -27.168 1.00 90.50 83 GLY A O 1
ATOM 639 N N . ALA A 1 84 ? 17.611 17.527 -27.717 1.00 92.19 84 ALA A N 1
ATOM 640 C CA . ALA A 1 84 ? 16.461 17.304 -26.844 1.00 92.19 84 ALA A CA 1
ATOM 641 C C . ALA A 1 84 ? 16.811 16.379 -25.663 1.00 92.19 84 ALA A C 1
ATOM 643 O O . ALA A 1 84 ? 17.917 15.847 -25.565 1.00 92.19 84 ALA A O 1
ATOM 644 N N . PHE A 1 85 ? 15.864 16.209 -24.739 1.00 92.81 85 PHE A N 1
ATOM 645 C CA . PHE A 1 85 ? 16.005 15.270 -23.628 1.00 92.81 85 PHE A CA 1
ATOM 646 C C . PHE A 1 85 ? 15.646 13.843 -24.065 1.00 92.81 85 PHE A C 1
ATOM 648 O O . PHE A 1 85 ? 14.822 13.637 -24.953 1.00 92.81 85 PHE A O 1
ATOM 655 N N . HIS A 1 86 ? 16.258 12.869 -23.400 1.00 94.69 86 HIS A N 1
ATOM 656 C CA . HIS A 1 86 ? 15.942 11.448 -23.515 1.00 94.69 86 HIS A CA 1
ATOM 657 C C . HIS A 1 86 ? 15.039 11.035 -22.350 1.00 94.69 86 HIS A C 1
ATOM 659 O O . HIS A 1 86 ? 15.054 11.681 -21.298 1.00 94.69 86 HIS A O 1
ATOM 665 N N . TYR A 1 87 ? 14.268 9.965 -22.512 1.00 95.25 87 TYR A N 1
ATOM 666 C CA . TYR A 1 87 ? 13.335 9.497 -21.486 1.00 95.25 87 TYR A CA 1
ATOM 667 C C . TYR A 1 87 ? 13.197 7.976 -21.490 1.00 95.25 87 TYR A C 1
ATOM 669 O O . TYR A 1 87 ? 13.556 7.302 -22.451 1.00 95.25 87 TYR A O 1
ATOM 677 N N . ALA A 1 88 ? 12.692 7.435 -20.390 1.00 96.38 88 ALA A N 1
ATOM 678 C CA . ALA A 1 88 ? 12.295 6.044 -20.275 1.00 96.38 88 ALA A CA 1
ATOM 679 C C . ALA A 1 88 ? 11.005 6.013 -19.466 1.00 96.38 88 ALA A C 1
ATOM 681 O O . ALA A 1 88 ? 10.952 6.626 -18.401 1.00 96.38 88 ALA A O 1
ATOM 682 N N . ASP A 1 89 ? 10.013 5.296 -19.974 1.00 97.12 89 ASP A N 1
ATOM 683 C CA . ASP A 1 89 ? 8.686 5.188 -19.377 1.00 97.12 89 ASP A CA 1
ATOM 684 C C . ASP A 1 89 ? 8.261 3.722 -19.351 1.00 97.12 89 ASP A C 1
ATOM 686 O O . ASP A 1 89 ? 8.690 2.900 -20.173 1.00 97.12 89 ASP A O 1
ATOM 690 N N . ASP A 1 90 ? 7.418 3.378 -18.385 1.00 97.25 90 ASP A N 1
ATOM 691 C CA . ASP A 1 90 ? 6.934 2.024 -18.201 1.00 97.25 90 ASP A CA 1
ATOM 692 C C . ASP A 1 90 ? 5.487 1.941 -17.705 1.00 97.25 90 ASP A C 1
ATOM 694 O O . ASP A 1 90 ? 4.853 2.902 -17.271 1.00 97.25 90 ASP A O 1
ATOM 698 N N . TYR A 1 91 ? 4.961 0.728 -17.825 1.00 97.50 91 TYR A N 1
ATOM 699 C CA . TYR A 1 91 ? 3.674 0.285 -17.332 1.00 97.50 91 TYR A CA 1
ATOM 700 C C . TYR A 1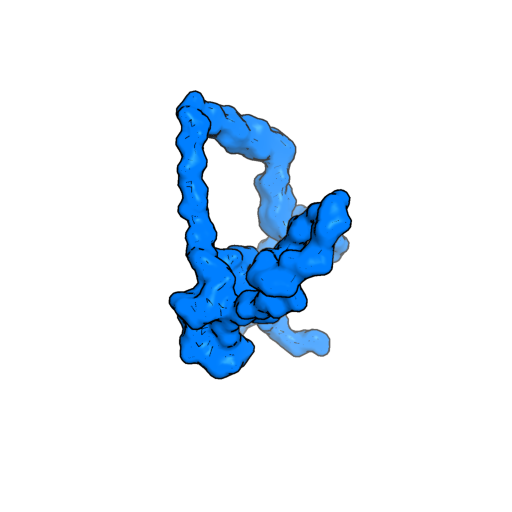 91 ? 3.865 -0.881 -16.370 1.00 97.50 91 TYR A C 1
ATOM 702 O O . TYR A 1 91 ? 4.814 -1.667 -16.468 1.00 97.50 91 TYR A O 1
ATOM 710 N N . ILE A 1 92 ? 2.884 -1.051 -15.490 1.00 96.75 92 ILE A N 1
ATOM 711 C CA . ILE A 1 92 ? 2.749 -2.240 -14.660 1.00 96.75 92 ILE A CA 1
ATOM 712 C C . ILE A 1 92 ? 1.341 -2.809 -14.798 1.00 96.75 92 ILE A C 1
ATOM 714 O O . ILE A 1 92 ? 0.346 -2.090 -14.714 1.00 96.75 92 ILE A O 1
ATOM 718 N N . PHE A 1 93 ? 1.261 -4.119 -15.000 1.00 95.56 93 PHE A N 1
ATOM 719 C CA . PHE A 1 93 ? 0.025 -4.877 -14.901 1.00 95.56 93 PHE A CA 1
ATOM 720 C C . PHE A 1 93 ? 0.140 -5.839 -13.722 1.00 95.56 93 PHE A C 1
ATOM 722 O O . PHE A 1 93 ? 1.033 -6.686 -13.683 1.00 95.56 93 PHE A O 1
ATOM 729 N N . MET A 1 94 ? -0.751 -5.703 -12.740 1.00 96.38 94 MET A N 1
ATOM 730 C CA . MET A 1 94 ? -0.749 -6.557 -11.556 1.00 96.38 94 MET A CA 1
ATOM 731 C C . MET A 1 94 ? -2.136 -6.650 -10.913 1.00 96.38 94 MET A C 1
ATOM 733 O O . MET A 1 94 ? -2.870 -5.659 -10.882 1.00 96.38 94 MET A O 1
ATOM 737 N N . PRO A 1 95 ? -2.483 -7.801 -10.312 1.00 96.06 95 PRO A N 1
ATOM 738 C CA . PRO A 1 95 ? -3.481 -7.834 -9.252 1.00 96.06 95 PRO A CA 1
ATOM 739 C C . PRO A 1 95 ? -3.059 -6.905 -8.105 1.00 96.06 95 PRO A C 1
ATOM 741 O O . PRO A 1 95 ? -1.897 -6.909 -7.699 1.00 96.06 95 PRO A O 1
ATOM 744 N N . LEU A 1 96 ? -4.000 -6.168 -7.508 1.00 96.19 96 LEU A N 1
ATOM 745 C CA . LEU A 1 96 ? -3.698 -5.307 -6.350 1.00 96.19 96 LEU A CA 1
ATOM 746 C C . LEU A 1 96 ? -3.219 -6.105 -5.123 1.00 96.19 96 LEU A C 1
ATOM 748 O O . LEU A 1 96 ? -2.607 -5.546 -4.219 1.00 96.19 96 LEU A O 1
ATOM 752 N N . GLN A 1 97 ? -3.464 -7.418 -5.119 1.00 95.88 97 GLN A N 1
ATOM 753 C CA . GLN A 1 97 ? -3.049 -8.352 -4.076 1.00 95.88 97 GLN A CA 1
ATOM 754 C C . GLN A 1 97 ? -1.791 -9.167 -4.437 1.00 95.88 97 GLN A C 1
ATOM 756 O O . GLN A 1 97 ? -1.597 -10.269 -3.924 1.00 95.88 97 GLN A O 1
ATOM 761 N N . ALA A 1 98 ? -0.971 -8.687 -5.382 1.00 95.75 98 ALA A N 1
ATOM 762 C CA . ALA A 1 98 ? 0.151 -9.460 -5.923 1.00 95.75 98 ALA A CA 1
ATOM 763 C C . ALA A 1 98 ? 1.461 -9.377 -5.109 1.00 95.75 98 ALA A C 1
ATOM 765 O O . ALA A 1 98 ? 2.321 -10.242 -5.259 1.00 95.75 98 ALA A O 1
ATOM 766 N N . ALA A 1 99 ? 1.628 -8.379 -4.243 1.00 95.44 99 ALA A N 1
ATOM 767 C CA . ALA A 1 99 ? 2.849 -8.168 -3.454 1.00 95.44 99 ALA A CA 1
ATOM 768 C C . ALA A 1 99 ? 2.510 -7.521 -2.096 1.00 95.44 99 ALA A C 1
ATOM 770 O O . ALA A 1 99 ? 1.374 -7.652 -1.648 1.00 95.44 99 ALA A O 1
ATOM 771 N N . SER A 1 100 ? 3.460 -6.859 -1.418 1.00 97.12 100 SER A N 1
ATOM 772 C CA . SER A 1 100 ? 3.183 -6.129 -0.167 1.00 97.12 100 SER A CA 1
ATOM 773 C C . SER A 1 100 ? 1.975 -5.204 -0.341 1.00 97.12 100 SER A C 1
ATOM 775 O O . SER A 1 100 ? 1.966 -4.354 -1.230 1.00 97.12 100 SER A O 1
ATOM 777 N N . GLN A 1 101 ? 0.941 -5.391 0.484 1.00 96.75 101 GLN A N 1
ATOM 778 C CA . GLN A 1 101 ? -0.396 -4.867 0.201 1.00 96.75 101 GLN A CA 1
ATOM 779 C C . GLN A 1 101 ? -1.193 -4.495 1.458 1.00 96.75 101 GLN A C 1
ATOM 781 O O . GLN A 1 101 ? -0.873 -4.915 2.570 1.00 96.75 101 GLN A O 1
ATOM 786 N N . TRP A 1 102 ? -2.294 -3.777 1.232 1.00 98.06 102 TRP A N 1
ATOM 787 C CA . TRP A 1 102 ? -3.413 -3.638 2.161 1.00 98.06 102 TRP A CA 1
ATOM 788 C C . TRP A 1 102 ? -4.694 -4.131 1.489 1.00 98.06 102 TRP A C 1
ATOM 790 O O . TRP A 1 102 ? -4.985 -3.739 0.359 1.00 98.06 102 TRP A O 1
ATOM 800 N N . ASP A 1 103 ? -5.474 -4.947 2.192 1.00 98.31 103 ASP A N 1
ATOM 801 C CA . ASP A 1 103 ? -6.805 -5.352 1.745 1.00 98.31 103 ASP A CA 1
ATOM 802 C C . ASP A 1 103 ? -7.860 -4.393 2.303 1.00 98.31 103 ASP A C 1
ATOM 804 O O . ASP A 1 103 ? -7.986 -4.214 3.517 1.00 98.31 103 ASP A O 1
ATOM 808 N N . GLY A 1 104 ? -8.619 -3.758 1.408 1.00 97.19 104 GLY A N 1
ATOM 809 C CA . GLY A 1 104 ? -9.755 -2.921 1.792 1.00 97.19 104 GLY A CA 1
ATOM 810 C C . GLY A 1 104 ? -10.899 -3.744 2.391 1.00 97.19 104 GLY A C 1
ATOM 811 O O . GLY A 1 104 ? -11.002 -4.946 2.153 1.00 97.19 104 GLY A O 1
ATOM 812 N N . LEU A 1 105 ? -11.812 -3.089 3.118 1.00 96.44 105 LEU A N 1
ATOM 813 C CA . LEU A 1 105 ? -12.939 -3.762 3.788 1.00 96.44 105 LEU A CA 1
ATOM 814 C C . LEU A 1 105 ? -13.854 -4.534 2.821 1.00 96.44 105 LEU A C 1
ATOM 816 O O . LEU A 1 105 ? -14.457 -5.525 3.213 1.00 96.44 105 LEU A O 1
ATOM 820 N N . ALA A 1 106 ? -13.918 -4.112 1.556 1.00 95.44 106 ALA A N 1
ATOM 821 C CA . ALA A 1 106 ? -14.686 -4.784 0.510 1.00 95.44 106 ALA A CA 1
ATOM 822 C C . ALA A 1 106 ? -14.005 -6.048 -0.057 1.00 95.44 106 ALA A C 1
ATOM 824 O O . ALA A 1 106 ? -14.597 -6.727 -0.891 1.00 95.44 106 ALA A O 1
ATOM 825 N N . HIS A 1 107 ? -12.765 -6.368 0.342 1.00 97.00 107 HIS A N 1
ATOM 826 C CA . HIS A 1 107 ? -12.016 -7.479 -0.255 1.00 97.00 107 HIS A CA 1
ATOM 827 C C . HIS A 1 107 ? -12.634 -8.849 0.0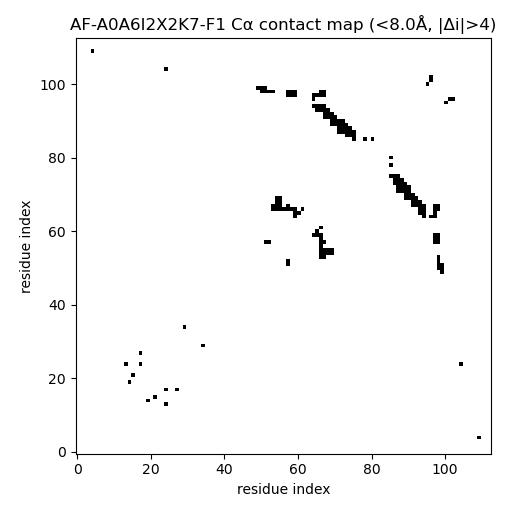53 1.00 97.00 107 HIS A C 1
ATOM 829 O O . HIS A 1 107 ? -12.650 -9.724 -0.812 1.00 97.00 107 HIS A O 1
ATOM 835 N N . VAL A 1 108 ? -13.128 -9.038 1.280 1.00 94.00 108 VAL A N 1
ATOM 836 C CA . VAL A 1 108 ? -13.689 -10.3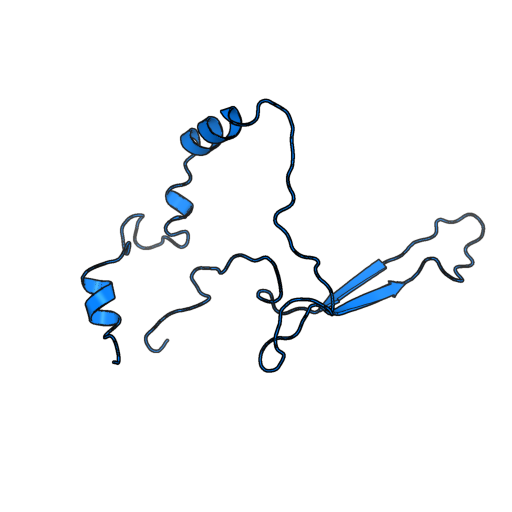06 1.755 1.00 94.00 108 VAL A CA 1
ATOM 837 C C . VAL A 1 108 ? -14.908 -10.025 2.618 1.00 94.00 108 VAL A C 1
ATOM 839 O O . VAL A 1 108 ? -14.835 -9.286 3.598 1.00 94.00 108 VAL A O 1
ATOM 842 N N . PHE A 1 109 ? -16.015 -10.673 2.285 1.00 93.38 109 PHE A N 1
ATOM 843 C CA . PHE A 1 109 ? -17.257 -10.640 3.043 1.00 93.38 109 PHE A CA 1
ATOM 844 C C . PHE A 1 109 ? -17.939 -12.011 2.972 1.00 93.38 109 PHE A C 1
ATOM 846 O O . PHE A 1 109 ? -17.556 -12.876 2.184 1.00 93.38 109 PHE A O 1
ATOM 853 N N . TYR A 1 110 ? -18.910 -12.227 3.850 1.00 91.06 110 TYR A N 1
ATOM 854 C CA . TYR A 1 110 ? -19.815 -13.372 3.816 1.00 91.06 110 TYR A CA 1
ATOM 855 C C . TYR A 1 110 ? -21.236 -12.860 3.564 1.00 91.06 110 TYR A C 1
ATOM 857 O O . TYR A 1 110 ? -21.487 -11.672 3.745 1.00 91.06 110 TYR A O 1
ATOM 865 N N . ASP A 1 111 ? -22.138 -13.776 3.208 1.00 85.81 111 ASP A N 1
ATOM 866 C CA . ASP A 1 111 ? -23.480 -13.516 2.665 1.00 85.81 111 ASP A CA 1
ATOM 867 C C . ASP A 1 111 ? -23.501 -13.121 1.180 1.00 85.81 111 ASP A C 1
ATOM 869 O O . ASP A 1 111 ? -22.493 -12.720 0.599 1.00 85.81 111 ASP A O 1
ATOM 873 N N . GLU A 1 112 ? -24.653 -13.348 0.548 1.00 73.81 112 GLU A N 1
ATOM 874 C CA . GLU A 1 112 ? -24.916 -12.913 -0.824 1.00 73.81 112 GLU A CA 1
ATOM 875 C C . GLU A 1 112 ? -25.138 -11.394 -0.842 1.00 73.81 112 GLU A C 1
ATOM 877 O O . GLU A 1 112 ? -25.661 -10.834 0.126 1.00 73.81 112 GLU A O 1
ATOM 882 N N . VAL A 1 113 ? -24.695 -10.751 -1.927 1.00 55.62 113 VAL A N 1
ATOM 883 C CA . VAL A 1 113 ? -24.882 -9.311 -2.177 1.00 55.62 113 VAL A CA 1
ATOM 884 C C . VAL A 1 113 ? -26.345 -9.011 -2.476 1.00 55.62 113 VAL A C 1
ATOM 886 O O . VAL A 1 113 ? -26.935 -9.769 -3.278 1.00 55.62 113 VAL A O 1
#

pLDDT: mean 93.82, std 7.64, range [49.5, 98.75]

Secondary structure (DSSP, 8-state):
----HHHHHHHS--TTBTBTT---GGGGG--HHHHHHHHTT--S------PPP-STTSS--SSS----EEEEEE-STT---TTS----EEEEE--TTSSS----TTSS--S--

Mean predicted aligned error: 5.22 Å

Nearest PDB structures (foldseek):
  5xxu-assembly1_V  TM=3.726E-01  e=9.317E+00  Toxoplasma gondii

Solvent-accessible surface area (backbone atoms only — not comparable to full-atom values): 7788 Å² total; per-residue (Å²): 135,88,76,61,61,67,64,48,45,75,76,59,68,70,82,59,73,79,44,90,86,59,88,62,65,74,60,70,74,69,40,74,68,54,52,56,56,55,57,68,67,70,79,81,81,82,83,80,87,85,71,61,73,83,32,72,86,36,84,42,87,53,83,97,46,46,33,26,44,78,42,76,79,38,56,68,70,91,69,84,53,92,95,58,86,85,59,66,45,70,49,76,52,60,54,84,81,27,55,73,67,80,83,58,83,86,73,68,84,79,81,86,133

Sequence (113 aa):
MTHDFRAIGKKLSNWGRWGKDDEKGTTNLITPERVVAAAKLAKTGKIFDLGIPFDQNGPQPGGGRINPVRLMSETGQDQEFPGAFHYADDYIFMPLQAASQWDGLAHVFYDEV